Protein AF-A0A7C3JR73-F1 (afdb_monomer_lite)

Sequence (146 aa):
MRPDEAELLAALSMGSLGEALGMDGEERLERRRVWSGMLSALKTGDYRGAMEAAEALAASRDEALEFLRWAESWYRDLLVCGLRQDAEGVVNLDTLAELQQQAAEMAVEPILAAATNAFGAARKIQRNLNRRMVLEQFLFGVVRSH

Secondary structure (DSSP, 8-state):
--HHHHHHHHHHTTT-HHHHTTS-HHHHHHHHHHHHHHHHH--TT-HHHHHHHHHHHTS-HHHHHHHHHHHHHHHHHHHHHHH-SS-TT-S-GGGHHHHHHHHHHS-HHHHHHHHHHHHHHHHHHHTT--HHHHHHHHHHHHHHH-

pLDDT: mean 81.23, std 15.47, range [39.62, 98.31]

Foldseek 3Di:
DDPVVVVLLCLLCVNPPVVSVVDDPVVSVVLLVVLVVLLVPQAAPPLVSLLVVLVVQLPDLVSLLSSLVSQLLLLVQLLVLLVDVDSPPRSPPVCNVVSNVVSVVADNVLSVVLNVLSVVLSVCSVVVHRSSVSSSVSSNSSNNRD

Radius of gyration: 14.97 Å; chains: 1; bounding box: 29×42×37 Å

Structure (mmCIF, N/CA/C/O backbone):
data_AF-A0A7C3JR73-F1
#
_entry.id   AF-A0A7C3JR73-F1
#
loop_
_atom_site.group_PDB
_atom_site.id
_atom_site.type_symbol
_atom_site.label_atom_id
_atom_site.label_alt_id
_atom_site.label_comp_id
_atom_site.label_asym_id
_atom_site.label_entity_id
_atom_site.label_seq_id
_atom_site.pdbx_PDB_ins_code
_atom_site.Cartn_x
_atom_site.Cartn_y
_atom_site.Cartn_z
_atom_site.occupancy
_atom_site.B_iso_or_equiv
_atom_site.auth_seq_id
_atom_site.auth_comp_id
_atom_site.auth_asym_id
_atom_site.auth_atom_id
_atom_site.pdbx_PDB_model_num
ATOM 1 N N . MET A 1 1 ? 10.849 -24.551 12.100 1.00 49.94 1 MET A N 1
ATOM 2 C CA . MET A 1 1 ? 9.893 -23.441 11.948 1.00 49.94 1 MET A CA 1
ATOM 3 C C . MET A 1 1 ? 8.842 -23.614 13.025 1.00 49.94 1 MET A C 1
ATOM 5 O O . MET A 1 1 ? 8.288 -24.708 13.115 1.00 49.94 1 MET A O 1
ATOM 9 N N . ARG A 1 2 ? 8.675 -22.633 13.916 1.00 39.62 2 ARG A N 1
ATOM 10 C CA . ARG A 1 2 ? 7.645 -22.707 14.965 1.00 39.62 2 ARG A CA 1
ATOM 11 C C . ARG A 1 2 ? 6.261 -22.544 14.309 1.00 39.62 2 ARG A C 1
ATOM 13 O O . ARG A 1 2 ? 6.186 -21.826 13.313 1.00 39.62 2 ARG A O 1
ATOM 20 N N . PRO A 1 3 ? 5.194 -23.194 14.807 1.00 41.84 3 PRO A N 1
ATOM 21 C CA . PRO A 1 3 ? 3.850 -23.086 14.222 1.00 41.84 3 PRO A CA 1
ATOM 22 C C . PRO A 1 3 ? 3.409 -21.627 14.020 1.00 41.84 3 PRO A C 1
ATOM 24 O O . PRO A 1 3 ? 2.973 -21.262 12.931 1.00 41.84 3 PRO A O 1
ATOM 27 N N . ASP A 1 4 ? 3.690 -20.779 15.009 1.00 56.50 4 ASP A N 1
ATOM 28 C CA . ASP A 1 4 ? 3.345 -19.354 15.011 1.00 56.50 4 ASP A CA 1
ATOM 29 C C . ASP A 1 4 ? 4.069 -18.547 13.914 1.00 56.50 4 ASP A C 1
ATOM 31 O O . ASP A 1 4 ? 3.508 -17.613 13.351 1.00 56.50 4 ASP A O 1
ATOM 35 N N . GLU A 1 5 ? 5.308 -18.911 13.558 1.00 49.22 5 GLU A N 1
ATOM 36 C CA . GLU A 1 5 ? 6.067 -18.244 12.484 1.00 49.22 5 GLU A CA 1
ATOM 37 C C . GLU A 1 5 ? 5.514 -18.598 11.103 1.00 49.22 5 GLU A C 1
ATOM 39 O O . GLU A 1 5 ? 5.507 -17.765 10.201 1.00 49.22 5 GLU A O 1
ATOM 44 N N . ALA A 1 6 ? 5.047 -19.835 10.931 1.00 53.06 6 ALA A N 1
ATOM 45 C CA . ALA A 1 6 ? 4.496 -20.318 9.671 1.00 53.06 6 ALA A CA 1
ATOM 46 C C . ALA A 1 6 ? 3.141 -19.666 9.367 1.00 53.06 6 ALA A C 1
ATOM 48 O O . ALA A 1 6 ? 2.900 -19.222 8.244 1.00 53.06 6 ALA A O 1
ATOM 49 N N . GLU A 1 7 ? 2.275 -19.588 10.381 1.00 56.09 7 GLU A N 1
ATOM 50 C CA . GLU A 1 7 ? 0.980 -18.911 10.295 1.00 56.09 7 GLU A CA 1
ATOM 51 C C . GLU A 1 7 ? 1.154 -17.408 10.077 1.00 56.09 7 GLU A C 1
ATOM 53 O O . GLU A 1 7 ? 0.497 -16.839 9.203 1.00 56.09 7 GLU A O 1
ATOM 58 N N . LEU A 1 8 ? 2.108 -16.788 10.780 1.00 56.44 8 LEU A N 1
ATOM 59 C CA . LEU A 1 8 ? 2.479 -15.396 10.555 1.00 56.44 8 LEU A CA 1
ATOM 60 C C . LEU A 1 8 ? 2.959 -15.183 9.113 1.00 56.44 8 LEU A C 1
ATOM 62 O O . LEU A 1 8 ? 2.407 -14.347 8.413 1.00 56.44 8 LEU A O 1
ATOM 66 N N . LEU A 1 9 ? 3.911 -15.971 8.606 1.00 55.00 9 LEU A N 1
ATOM 67 C CA . LEU A 1 9 ? 4.402 -15.851 7.224 1.00 55.00 9 LEU A CA 1
ATOM 68 C C . LEU A 1 9 ? 3.305 -16.073 6.165 1.00 55.00 9 LEU A C 1
ATOM 70 O O . LEU A 1 9 ? 3.312 -15.416 5.118 1.00 55.00 9 LEU A O 1
ATOM 74 N N . ALA A 1 10 ? 2.346 -16.965 6.427 1.00 59.09 10 ALA A N 1
ATOM 75 C CA . ALA A 1 10 ? 1.205 -17.213 5.548 1.00 59.09 10 ALA A CA 1
ATOM 76 C C . ALA A 1 10 ? 0.219 -16.031 5.529 1.00 59.09 10 ALA A C 1
ATOM 78 O O . ALA A 1 10 ? -0.192 -15.594 4.448 1.00 59.09 10 ALA A O 1
ATOM 79 N N . ALA A 1 11 ? -0.099 -15.465 6.699 1.00 58.47 11 ALA A N 1
ATOM 80 C CA . ALA A 1 11 ? -0.903 -14.250 6.829 1.00 58.47 11 ALA A CA 1
ATOM 81 C C . ALA A 1 11 ? -0.201 -13.037 6.187 1.00 58.47 11 ALA A C 1
ATOM 83 O O . ALA A 1 11 ? -0.800 -12.328 5.377 1.00 58.47 11 ALA A O 1
ATOM 84 N N . LEU A 1 12 ? 1.107 -12.873 6.429 1.00 53.47 12 LEU A N 1
ATOM 85 C CA . LEU A 1 12 ? 1.961 -11.840 5.824 1.00 53.47 12 LEU A CA 1
ATOM 86 C C . LEU A 1 12 ? 2.052 -11.958 4.294 1.00 53.47 12 LEU A C 1
ATOM 88 O O . LEU A 1 12 ? 2.439 -11.002 3.613 1.00 53.47 12 LEU A O 1
ATOM 92 N N . SER A 1 13 ? 1.716 -13.120 3.737 1.00 54.16 13 SER A N 1
ATOM 93 C CA . SER A 1 13 ? 1.695 -13.367 2.294 1.00 54.16 13 SER A CA 1
ATOM 94 C C . SER A 1 13 ? 0.325 -13.198 1.659 1.00 54.16 13 SER A C 1
ATOM 96 O O . SER A 1 13 ? 0.200 -13.450 0.463 1.00 54.16 13 SER A O 1
ATOM 98 N N . MET A 1 14 ? -0.688 -12.756 2.417 1.00 58.19 14 MET A N 1
ATOM 99 C CA . MET A 1 14 ? -2.038 -12.487 1.904 1.00 58.19 14 MET A CA 1
ATOM 100 C C . MET A 1 14 ? -2.596 -13.658 1.066 1.00 58.19 14 MET A C 1
ATOM 102 O O . MET A 1 14 ? -3.285 -13.454 0.069 1.00 58.19 14 MET A O 1
ATOM 106 N N . GLY A 1 15 ? -2.248 -14.902 1.425 1.00 51.34 15 GLY A N 1
ATOM 107 C CA . GLY A 1 15 ? -2.646 -16.116 0.698 1.00 51.34 15 GLY A CA 1
ATOM 108 C C . GLY A 1 15 ? -1.767 -16.519 -0.499 1.00 51.34 15 GLY A C 1
ATOM 109 O O . GLY A 1 15 ? -1.989 -17.585 -1.071 1.00 51.34 15 GLY A O 1
ATOM 110 N N . SER A 1 16 ? -0.737 -15.749 -0.867 1.00 55.22 16 SER A N 1
ATOM 111 C CA . SER A 1 16 ? 0.260 -16.148 -1.873 1.00 55.22 16 SER A CA 1
ATOM 112 C C . SER A 1 16 ? 1.417 -16.914 -1.226 1.00 55.22 16 SER A C 1
ATOM 114 O O . SER A 1 16 ? 2.499 -16.383 -0.973 1.00 55.22 16 SER A O 1
ATOM 116 N N . LEU A 1 17 ? 1.191 -18.205 -0.970 1.00 45.88 17 LEU A N 1
ATOM 117 C CA . LEU A 1 17 ? 2.189 -19.142 -0.428 1.00 45.88 17 LEU A CA 1
ATOM 118 C C . LEU A 1 17 ? 3.517 -19.155 -1.220 1.00 45.88 17 LEU A C 1
ATOM 120 O O . LEU A 1 17 ? 4.562 -19.463 -0.656 1.00 45.88 17 LEU A O 1
ATOM 124 N N . GLY A 1 18 ? 3.493 -18.788 -2.508 1.00 48.66 18 GLY A N 1
ATOM 125 C CA . GLY A 1 18 ? 4.685 -18.706 -3.360 1.00 48.66 18 GLY A CA 1
ATOM 126 C C . GLY A 1 18 ? 5.628 -17.540 -3.034 1.00 48.66 18 GLY A C 1
ATOM 127 O O . GLY A 1 18 ? 6.831 -17.679 -3.223 1.00 48.66 18 GLY A O 1
ATOM 128 N N . GLU A 1 19 ? 5.120 -16.424 -2.498 1.00 52.72 19 GLU A N 1
ATOM 129 C CA . GLU A 1 19 ? 5.952 -15.280 -2.078 1.00 52.72 19 GLU A CA 1
ATOM 130 C C . GLU A 1 19 ? 6.486 -15.460 -0.643 1.00 52.72 19 GLU A C 1
ATOM 132 O O . GLU A 1 19 ? 7.535 -14.923 -0.297 1.00 52.72 19 GLU A O 1
ATOM 137 N N . ALA A 1 20 ? 5.810 -16.272 0.185 1.00 52.72 20 ALA A N 1
ATOM 138 C CA . ALA A 1 20 ? 6.227 -16.645 1.547 1.00 52.72 20 ALA A CA 1
ATOM 139 C C . ALA A 1 20 ? 7.598 -17.336 1.614 1.00 52.72 20 ALA A C 1
ATOM 141 O O . ALA A 1 20 ? 8.289 -17.230 2.619 1.00 52.72 20 ALA A O 1
ATOM 142 N N . LEU A 1 21 ? 7.977 -18.049 0.552 1.00 51.56 21 LEU A N 1
ATOM 143 C CA . LEU A 1 21 ? 9.169 -18.899 0.523 1.00 51.56 21 LEU A CA 1
ATOM 144 C C . LEU A 1 21 ? 10.407 -18.210 -0.076 1.00 51.56 21 LEU A C 1
ATOM 146 O O . LEU A 1 21 ? 11.491 -18.787 -0.030 1.00 51.56 21 LEU A O 1
ATOM 150 N N . GLY A 1 22 ? 10.254 -17.019 -0.669 1.00 56.81 22 GLY A N 1
ATOM 151 C CA . GLY A 1 22 ? 11.316 -16.343 -1.429 1.00 56.81 22 GLY A CA 1
ATOM 152 C C . GLY A 1 22 ? 12.046 -15.213 -0.697 1.00 56.81 22 GLY A C 1
ATOM 153 O O . GLY A 1 22 ? 13.125 -14.828 -1.134 1.00 56.81 22 GLY A O 1
ATOM 154 N N . MET A 1 23 ? 11.482 -14.685 0.393 1.00 61.22 23 MET A N 1
ATOM 155 C CA . MET A 1 23 ? 12.029 -13.556 1.156 1.00 61.22 23 MET A CA 1
ATOM 156 C C . MET A 1 23 ? 12.004 -13.854 2.651 1.00 61.22 23 MET A C 1
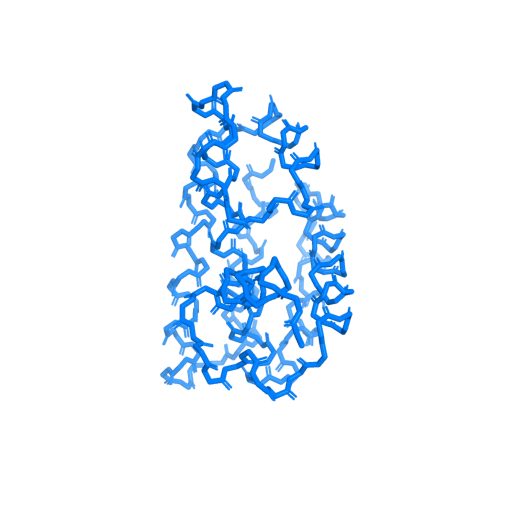ATOM 158 O O . MET A 1 23 ? 11.038 -14.439 3.146 1.00 61.22 23 MET A O 1
ATOM 162 N N . ASP A 1 24 ? 13.048 -13.420 3.357 1.00 73.38 24 ASP A N 1
ATOM 163 C CA . ASP A 1 24 ? 13.138 -13.544 4.810 1.00 73.38 24 ASP A CA 1
ATOM 164 C C . ASP A 1 24 ? 12.008 -12.748 5.490 1.00 73.38 24 ASP A C 1
ATOM 166 O O . ASP A 1 24 ? 11.606 -11.673 5.030 1.00 73.38 24 ASP A O 1
ATOM 170 N N . GLY A 1 25 ? 11.473 -13.279 6.589 1.00 72.12 25 GLY A N 1
ATOM 171 C CA . GLY A 1 25 ? 10.391 -12.647 7.342 1.00 72.12 25 GLY A CA 1
ATOM 172 C C . GLY A 1 25 ? 10.773 -11.255 7.849 1.00 72.12 25 GLY A C 1
ATOM 173 O O . GLY A 1 25 ? 9.934 -10.356 7.856 1.00 72.12 25 GLY A O 1
ATOM 174 N N . GLU A 1 26 ? 12.042 -11.046 8.202 1.00 74.94 26 GLU A N 1
ATOM 175 C CA . GLU A 1 26 ? 12.552 -9.755 8.676 1.00 74.94 26 GLU A CA 1
ATOM 176 C C . GLU A 1 26 ? 12.600 -8.698 7.559 1.00 74.94 26 GLU A C 1
ATOM 178 O O . GLU A 1 26 ? 12.124 -7.577 7.742 1.00 74.94 26 GLU A O 1
ATOM 183 N N . GLU A 1 27 ? 13.061 -9.074 6.363 1.00 78.94 27 GLU A N 1
ATOM 184 C CA . GLU A 1 27 ? 13.101 -8.190 5.188 1.00 78.94 27 GLU A CA 1
ATOM 185 C C . GLU A 1 27 ? 11.694 -7.722 4.775 1.00 78.94 27 GLU A C 1
ATOM 187 O O . GLU A 1 27 ? 11.490 -6.592 4.320 1.00 78.94 27 GLU A O 1
ATOM 192 N N . ARG A 1 28 ? 10.697 -8.591 4.957 1.00 76.31 28 ARG A N 1
ATOM 193 C CA . ARG A 1 28 ? 9.286 -8.280 4.697 1.00 76.31 28 ARG A CA 1
ATOM 194 C C . ARG A 1 28 ? 8.711 -7.301 5.704 1.00 76.31 28 ARG A C 1
ATOM 196 O O . ARG A 1 28 ? 8.006 -6.376 5.306 1.00 76.31 28 ARG A O 1
ATOM 203 N N . LEU A 1 29 ? 8.990 -7.507 6.989 1.00 79.00 29 LEU A N 1
ATOM 204 C CA . LEU A 1 29 ? 8.540 -6.605 8.049 1.00 79.00 29 LEU A CA 1
ATOM 205 C C . LEU A 1 29 ? 9.147 -5.212 7.874 1.00 79.00 29 LEU A C 1
ATOM 207 O O . LEU A 1 29 ? 8.429 -4.218 7.951 1.00 79.00 29 LEU A O 1
ATOM 211 N N . GLU A 1 30 ? 10.440 -5.132 7.563 1.00 84.00 30 GLU A N 1
ATOM 212 C CA . GLU A 1 30 ? 11.107 -3.845 7.366 1.00 84.00 30 GLU A CA 1
ATOM 213 C C . GLU A 1 30 ? 10.536 -3.082 6.166 1.00 84.00 30 GLU A C 1
ATOM 215 O O . GLU A 1 30 ? 10.229 -1.895 6.254 1.00 84.00 30 GLU A O 1
ATOM 220 N N . ARG A 1 31 ? 10.272 -3.776 5.060 1.00 86.19 31 ARG A N 1
ATOM 221 C CA . ARG A 1 31 ? 9.649 -3.176 3.874 1.00 86.19 31 ARG A CA 1
ATOM 222 C C . ARG A 1 31 ? 8.256 -2.619 4.155 1.00 86.19 31 ARG A C 1
ATOM 224 O O . ARG A 1 31 ? 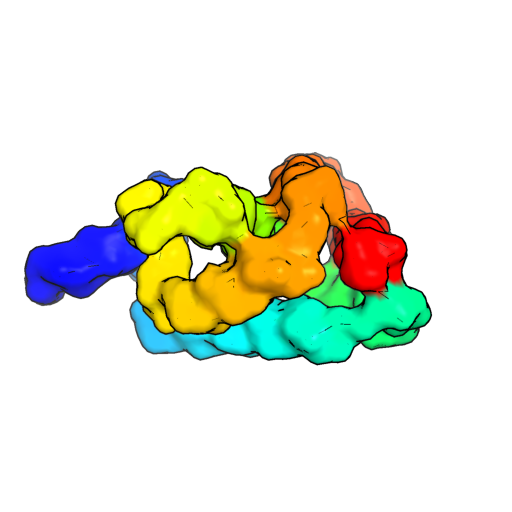7.933 -1.519 3.713 1.00 86.19 31 ARG A O 1
ATOM 231 N N . ARG A 1 32 ? 7.451 -3.337 4.942 1.00 85.06 32 ARG A N 1
ATOM 232 C CA . ARG A 1 32 ? 6.136 -2.858 5.391 1.00 85.06 32 ARG A CA 1
ATOM 233 C C . ARG A 1 32 ? 6.252 -1.603 6.250 1.00 85.06 32 ARG A C 1
ATOM 235 O O . ARG A 1 32 ? 5.474 -0.681 6.036 1.00 85.06 32 ARG A O 1
ATOM 242 N N . ARG A 1 33 ? 7.234 -1.530 7.157 1.00 84.44 33 ARG A N 1
ATOM 243 C CA . ARG A 1 33 ? 7.507 -0.317 7.952 1.00 84.44 33 ARG A CA 1
ATOM 244 C C . ARG A 1 33 ? 7.909 0.866 7.081 1.00 84.44 33 ARG A C 1
ATOM 246 O O . ARG A 1 33 ? 7.435 1.978 7.297 1.00 84.44 33 ARG A O 1
ATOM 253 N N . VAL A 1 34 ? 8.751 0.638 6.073 1.00 90.56 34 VAL A N 1
ATOM 254 C CA . VAL A 1 34 ? 9.119 1.679 5.103 1.00 90.56 34 VAL A CA 1
ATOM 255 C C . VAL A 1 34 ? 7.871 2.197 4.388 1.00 90.56 34 VAL A C 1
ATOM 257 O O . VAL A 1 34 ? 7.686 3.408 4.262 1.00 90.56 34 VAL A O 1
ATOM 260 N N . TRP A 1 35 ? 6.983 1.302 3.956 1.00 92.75 35 TRP A N 1
ATOM 261 C CA . TRP A 1 35 ? 5.762 1.696 3.265 1.00 92.75 35 TRP A CA 1
ATOM 262 C C . TRP A 1 35 ? 4.725 2.369 4.173 1.00 92.75 35 TRP A C 1
ATOM 264 O O . TRP A 1 35 ? 4.133 3.367 3.759 1.00 92.75 35 TRP A O 1
ATOM 274 N N . SER A 1 36 ? 4.527 1.892 5.407 1.00 87.38 36 SER A N 1
ATOM 275 C CA . SER A 1 36 ? 3.626 2.536 6.375 1.00 87.38 36 SER A CA 1
ATOM 276 C C . SER A 1 36 ? 4.134 3.923 6.757 1.00 87.38 36 SER A C 1
ATOM 278 O O . SER A 1 36 ? 3.360 4.884 6.749 1.00 87.38 36 SER A O 1
ATOM 280 N N . GLY A 1 37 ? 5.442 4.064 6.987 1.00 88.94 37 GLY A N 1
ATOM 281 C CA . GLY A 1 37 ? 6.093 5.345 7.243 1.00 88.94 37 GLY A CA 1
ATOM 282 C C . GLY A 1 37 ? 5.940 6.319 6.075 1.00 88.94 37 GLY A C 1
ATOM 283 O O . GLY A 1 37 ? 5.569 7.473 6.286 1.00 88.94 37 GLY A O 1
ATOM 284 N N . MET A 1 38 ? 6.144 5.847 4.841 1.00 93.56 38 MET A N 1
ATOM 285 C CA . MET A 1 38 ? 5.941 6.639 3.624 1.00 93.56 38 MET A CA 1
ATOM 286 C C . MET A 1 38 ? 4.502 7.160 3.517 1.00 93.56 38 MET A C 1
ATOM 288 O O . MET A 1 38 ? 4.308 8.362 3.349 1.00 93.56 38 MET A O 1
ATOM 292 N N . LEU A 1 39 ? 3.494 6.287 3.647 1.00 90.06 39 LEU A N 1
ATOM 293 C CA . LEU A 1 39 ? 2.085 6.693 3.568 1.00 90.06 39 LEU A CA 1
ATOM 294 C C . LEU A 1 39 ? 1.703 7.659 4.696 1.00 90.06 39 LEU A C 1
ATOM 296 O O . LEU A 1 39 ? 1.003 8.634 4.449 1.00 90.06 39 LEU A O 1
ATOM 300 N N . SER A 1 40 ? 2.206 7.438 5.911 1.00 85.56 40 SER A N 1
ATOM 301 C CA . SER A 1 40 ? 1.913 8.285 7.079 1.00 85.56 40 SER A CA 1
ATOM 302 C C . SER A 1 40 ? 2.574 9.671 7.003 1.00 85.56 40 SER A C 1
ATOM 304 O O . SER A 1 40 ? 2.095 10.648 7.598 1.00 85.56 40 SER A O 1
ATOM 306 N N . ALA A 1 41 ? 3.696 9.771 6.285 1.00 89.69 41 ALA A N 1
ATOM 307 C CA . ALA A 1 41 ? 4.396 11.028 6.048 1.00 89.69 41 ALA A CA 1
ATOM 308 C C . ALA A 1 41 ? 3.662 11.923 5.039 1.00 89.69 41 ALA A C 1
ATOM 310 O O . ALA A 1 41 ? 3.713 13.146 5.184 1.00 89.69 41 ALA A O 1
ATOM 311 N N . LEU A 1 42 ? 2.948 11.333 4.073 1.00 91.38 42 LEU A N 1
ATOM 312 C CA . LEU A 1 42 ? 2.166 12.072 3.086 1.00 91.38 42 LEU A CA 1
ATOM 313 C C . LEU A 1 42 ? 1.034 12.851 3.766 1.00 91.38 42 LEU A C 1
ATOM 315 O O . LEU A 1 42 ? 0.216 12.297 4.499 1.00 91.38 42 LEU A O 1
ATOM 319 N N . LYS A 1 43 ? 0.992 14.163 3.526 1.00 89.25 43 LYS A N 1
ATOM 320 C CA . LYS A 1 43 ? -0.037 15.063 4.066 1.00 89.25 43 LYS A CA 1
ATOM 321 C C . LYS A 1 43 ? -1.020 15.485 2.986 1.00 89.25 43 LYS A C 1
ATOM 323 O O . LYS A 1 43 ? -0.731 15.402 1.792 1.00 89.25 43 LYS A O 1
ATOM 328 N N . THR A 1 44 ? -2.176 15.984 3.411 1.00 90.31 44 THR A N 1
ATOM 329 C CA . THR A 1 44 ? -3.171 16.560 2.508 1.00 90.31 44 THR A CA 1
ATOM 330 C C . THR A 1 44 ? -2.532 17.626 1.617 1.00 90.31 44 THR A C 1
ATOM 332 O O . THR A 1 44 ? -1.923 18.579 2.101 1.00 90.31 44 THR A O 1
ATOM 335 N N . GLY A 1 45 ? -2.660 17.462 0.302 1.00 93.31 45 GLY A N 1
ATOM 336 C CA . GLY A 1 45 ? -2.089 18.363 -0.699 1.00 93.31 45 GLY A CA 1
ATOM 337 C C . GLY A 1 45 ? -0.609 18.141 -1.035 1.00 93.31 45 GLY A C 1
ATOM 338 O O . GLY A 1 45 ? -0.092 18.862 -1.890 1.00 93.31 45 GLY A O 1
ATOM 339 N N . ASP A 1 46 ? 0.070 17.150 -0.446 1.00 95.06 46 ASP A N 1
ATOM 340 C CA . ASP A 1 46 ? 1.472 16.833 -0.753 1.00 95.06 46 ASP A CA 1
ATOM 341 C C . ASP A 1 46 ? 1.632 16.048 -2.071 1.00 95.06 46 ASP A C 1
ATOM 343 O O . ASP A 1 46 ? 2.073 14.899 -2.128 1.00 95.06 46 ASP A O 1
ATOM 347 N N . TYR A 1 47 ? 1.252 16.682 -3.181 1.00 96.25 47 TYR A N 1
ATOM 348 C CA . TYR A 1 47 ? 1.376 16.090 -4.515 1.00 96.25 47 TYR A CA 1
ATOM 349 C C . TYR A 1 47 ? 2.833 15.849 -4.918 1.00 96.25 47 TYR A C 1
ATOM 351 O O . TYR A 1 47 ? 3.110 14.935 -5.691 1.00 96.25 47 TYR A O 1
ATOM 359 N N . ARG A 1 48 ? 3.769 16.651 -4.398 1.00 96.94 48 ARG A N 1
ATOM 360 C CA . ARG A 1 48 ? 5.193 16.483 -4.685 1.00 96.94 48 ARG A CA 1
ATOM 361 C C . ARG A 1 48 ? 5.738 15.226 -4.012 1.00 96.94 48 ARG A C 1
ATOM 363 O O . ARG A 1 48 ? 6.323 14.403 -4.712 1.00 96.94 48 ARG A O 1
ATOM 370 N N . GLY A 1 49 ? 5.493 15.047 -2.713 1.00 96.88 49 GLY A N 1
ATOM 371 C CA . GLY A 1 49 ? 5.858 13.824 -2.001 1.00 96.88 49 GLY A CA 1
ATOM 372 C C . GLY A 1 49 ? 5.207 12.591 -2.627 1.00 96.88 49 GLY A C 1
ATOM 373 O O . GLY A 1 49 ? 5.871 11.578 -2.833 1.00 96.88 49 GLY A O 1
ATOM 374 N N . ALA A 1 50 ? 3.944 12.701 -3.055 1.00 97.12 50 ALA A N 1
ATOM 375 C CA . ALA A 1 50 ? 3.258 11.630 -3.777 1.00 97.12 50 ALA A CA 1
ATOM 376 C C . ALA A 1 50 ? 3.943 11.258 -5.110 1.00 97.12 50 ALA A C 1
ATOM 378 O O . ALA A 1 50 ? 4.036 10.076 -5.439 1.00 97.12 50 ALA A O 1
ATOM 379 N N . MET A 1 51 ? 4.443 12.235 -5.877 1.00 97.81 51 MET A N 1
ATOM 380 C CA . MET A 1 51 ? 5.193 11.965 -7.113 1.00 97.81 51 MET A CA 1
ATOM 381 C C . MET A 1 51 ? 6.551 11.309 -6.839 1.00 97.81 51 MET A C 1
ATOM 383 O O . MET A 1 51 ? 6.919 10.370 -7.541 1.00 97.81 51 MET A O 1
ATOM 387 N N . GLU A 1 52 ? 7.281 11.780 -5.826 1.00 97.38 52 GLU A N 1
ATOM 388 C CA . GLU A 1 52 ? 8.584 11.221 -5.434 1.00 97.38 52 GLU A CA 1
ATOM 389 C C . GLU A 1 52 ? 8.433 9.763 -4.951 1.00 97.38 52 GLU A C 1
ATOM 391 O O . GLU A 1 52 ? 9.166 8.875 -5.390 1.00 97.38 52 GLU A O 1
ATOM 396 N N . ALA A 1 53 ? 7.407 9.485 -4.143 1.00 96.94 53 ALA A N 1
ATOM 397 C CA . ALA A 1 53 ? 7.049 8.135 -3.713 1.00 96.94 53 ALA A CA 1
ATOM 398 C C . ALA A 1 53 ? 6.640 7.227 -4.887 1.00 96.94 53 ALA A C 1
ATOM 400 O O . ALA A 1 53 ? 7.089 6.082 -4.975 1.00 96.94 53 ALA A O 1
ATOM 401 N N . ALA A 1 54 ? 5.823 7.731 -5.821 1.00 97.88 54 ALA A N 1
ATOM 402 C CA . ALA A 1 54 ? 5.430 6.977 -7.010 1.00 97.88 54 ALA A CA 1
ATOM 403 C C . ALA A 1 54 ? 6.634 6.601 -7.882 1.00 97.88 54 ALA A C 1
ATOM 405 O O . ALA A 1 54 ? 6.671 5.508 -8.444 1.00 97.88 54 ALA A O 1
ATOM 406 N N . GLU A 1 55 ? 7.609 7.501 -8.009 1.00 97.38 55 GLU A N 1
ATOM 407 C CA . GLU A 1 55 ? 8.838 7.259 -8.759 1.00 97.38 55 GLU A CA 1
ATOM 408 C C . GLU A 1 55 ? 9.698 6.170 -8.112 1.00 97.38 55 GLU A C 1
ATOM 410 O O . GLU A 1 55 ? 10.121 5.251 -8.815 1.00 97.38 55 GLU A O 1
ATOM 415 N N . ALA A 1 56 ? 9.875 6.217 -6.787 1.00 96.00 56 ALA A N 1
ATOM 416 C CA . ALA A 1 56 ? 10.594 5.184 -6.044 1.00 96.00 56 ALA A CA 1
ATOM 417 C C . ALA A 1 56 ? 9.935 3.802 -6.210 1.00 96.00 56 ALA A C 1
ATOM 419 O O . ALA A 1 56 ? 10.581 2.848 -6.640 1.00 96.00 56 ALA A O 1
ATOM 420 N N . LEU A 1 57 ? 8.622 3.714 -5.979 1.00 96.56 57 LEU A N 1
ATOM 421 C CA . LEU A 1 57 ? 7.852 2.470 -6.087 1.00 96.56 57 LEU A CA 1
ATOM 422 C C . LEU A 1 57 ? 7.771 1.922 -7.520 1.00 96.56 57 LEU A C 1
ATOM 424 O O . LEU A 1 57 ? 7.580 0.725 -7.727 1.00 96.56 57 LEU A O 1
ATOM 428 N N . ALA A 1 58 ? 7.894 2.779 -8.536 1.00 96.44 58 ALA A N 1
ATOM 429 C CA . ALA A 1 58 ? 7.828 2.363 -9.934 1.00 96.44 58 ALA A CA 1
ATOM 430 C C . ALA A 1 58 ? 9.103 1.660 -10.428 1.00 96.44 58 ALA A C 1
ATOM 432 O O . ALA A 1 58 ? 9.080 1.119 -11.543 1.00 96.44 58 ALA A O 1
ATOM 433 N N . ALA A 1 59 ? 10.188 1.654 -9.642 1.00 94.00 59 ALA A N 1
ATOM 434 C CA . ALA A 1 59 ? 11.473 1.071 -10.020 1.00 94.00 59 ALA A CA 1
ATOM 435 C C . ALA A 1 59 ? 11.326 -0.406 -10.427 1.00 94.00 59 ALA A C 1
ATOM 437 O O . ALA A 1 59 ? 11.662 -0.789 -11.555 1.00 94.00 59 ALA A O 1
ATOM 438 N N . SER A 1 60 ? 10.701 -1.220 -9.574 1.00 94.50 60 SER A N 1
ATOM 439 C CA . SER A 1 60 ? 10.430 -2.635 -9.834 1.00 94.50 60 SER A CA 1
ATOM 440 C C . SER A 1 60 ? 8.940 -2.900 -10.051 1.00 94.50 60 SER A C 1
ATOM 442 O O . SER A 1 60 ? 8.068 -2.317 -9.415 1.00 94.50 60 SER A O 1
ATOM 444 N N . ARG A 1 61 ? 8.615 -3.770 -11.016 1.00 93.75 61 ARG A N 1
ATOM 445 C CA . ARG A 1 61 ? 7.224 -4.189 -11.243 1.00 93.75 61 ARG A CA 1
ATOM 446 C C . ARG A 1 61 ? 6.727 -5.019 -10.066 1.00 93.75 61 ARG A C 1
ATOM 448 O O . ARG A 1 61 ? 5.573 -4.867 -9.678 1.00 93.75 61 ARG A O 1
ATOM 455 N N . ASP A 1 62 ? 7.585 -5.879 -9.538 1.00 90.50 62 ASP A N 1
ATOM 456 C CA . ASP A 1 62 ? 7.219 -6.787 -8.462 1.00 90.50 62 ASP A CA 1
ATOM 457 C C . ASP A 1 62 ? 7.053 -6.010 -7.158 1.00 90.50 62 ASP A C 1
ATOM 459 O O . ASP A 1 62 ? 6.032 -6.175 -6.503 1.00 90.50 62 ASP A O 1
ATOM 463 N N . GLU A 1 63 ? 7.940 -5.051 -6.879 1.00 90.75 63 GLU A N 1
ATOM 464 C CA . GLU A 1 63 ? 7.810 -4.142 -5.733 1.00 90.75 63 GLU A CA 1
ATOM 465 C C . GLU A 1 63 ? 6.535 -3.296 -5.813 1.00 90.75 63 GLU A C 1
ATOM 467 O O . GLU A 1 63 ? 5.779 -3.236 -4.849 1.00 90.75 63 GLU A O 1
ATOM 472 N N . ALA A 1 64 ? 6.228 -2.705 -6.975 1.00 95.12 64 ALA A N 1
ATOM 473 C CA . ALA A 1 64 ? 4.994 -1.939 -7.152 1.00 95.12 64 ALA A CA 1
ATOM 474 C C . ALA A 1 64 ? 3.742 -2.792 -6.888 1.00 95.12 64 ALA A C 1
ATOM 476 O O . ALA A 1 64 ? 2.770 -2.325 -6.295 1.00 95.12 64 ALA A O 1
ATOM 477 N N . LEU A 1 65 ? 3.743 -4.045 -7.351 1.00 93.62 65 LEU A N 1
ATOM 478 C CA . LEU A 1 65 ? 2.627 -4.963 -7.141 1.00 93.62 65 LEU A CA 1
ATOM 479 C C . LEU A 1 65 ? 2.544 -5.453 -5.693 1.00 93.62 65 LEU A C 1
ATOM 481 O O . LEU A 1 65 ? 1.434 -5.618 -5.190 1.00 93.62 65 LEU A O 1
ATOM 485 N N . GLU A 1 66 ? 3.679 -5.693 -5.043 1.00 91.12 66 GLU A N 1
ATOM 486 C CA . GLU A 1 66 ? 3.757 -6.080 -3.635 1.00 91.12 66 GLU A CA 1
ATOM 487 C C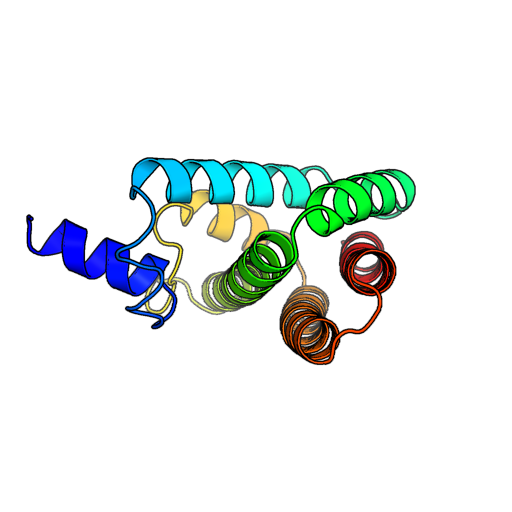 . GLU A 1 66 ? 3.249 -4.945 -2.739 1.00 91.12 66 GLU A C 1
ATOM 489 O O . GLU A 1 66 ? 2.352 -5.163 -1.924 1.00 91.12 66 GLU A O 1
ATOM 494 N N . PHE A 1 67 ? 3.719 -3.718 -2.980 1.00 94.56 67 PHE A N 1
ATOM 495 C CA . PHE A 1 67 ? 3.257 -2.512 -2.301 1.00 94.56 67 PHE A CA 1
ATOM 496 C C . PHE A 1 67 ? 1.746 -2.326 -2.442 1.00 94.56 67 PHE A C 1
ATOM 498 O O . PHE A 1 67 ? 1.066 -2.113 -1.447 1.00 94.56 67 PHE A O 1
ATOM 505 N N . LEU A 1 68 ? 1.191 -2.435 -3.655 1.00 95.12 68 LEU A N 1
ATOM 506 C CA . LEU A 1 68 ? -0.247 -2.228 -3.868 1.00 95.12 68 LEU A CA 1
ATOM 507 C C . LEU A 1 68 ? -1.108 -3.302 -3.189 1.00 95.12 68 LEU A C 1
ATOM 509 O O . LEU A 1 68 ? -2.176 -2.974 -2.676 1.00 95.12 68 LEU A O 1
ATOM 513 N N . ARG A 1 69 ? -0.646 -4.561 -3.141 1.00 90.88 69 ARG A N 1
ATOM 514 C CA . ARG A 1 69 ? -1.319 -5.627 -2.375 1.00 90.88 69 ARG A CA 1
ATOM 515 C C . ARG A 1 69 ? -1.263 -5.364 -0.875 1.00 90.88 69 ARG A C 1
ATOM 517 O O . ARG A 1 69 ? -2.261 -5.539 -0.180 1.00 90.88 69 ARG A O 1
ATOM 524 N N . TRP A 1 70 ? -0.105 -4.940 -0.376 1.00 91.19 70 TRP A N 1
ATOM 525 C CA . TRP A 1 70 ? 0.040 -4.560 1.023 1.00 91.19 70 TRP A CA 1
ATOM 526 C C . TRP A 1 70 ? -0.850 -3.356 1.361 1.00 91.19 70 TRP A C 1
ATOM 528 O O . TRP A 1 70 ? -1.615 -3.435 2.317 1.00 91.19 70 TRP A O 1
ATOM 538 N N . ALA A 1 71 ? -0.846 -2.301 0.543 1.00 92.94 71 ALA A N 1
ATOM 539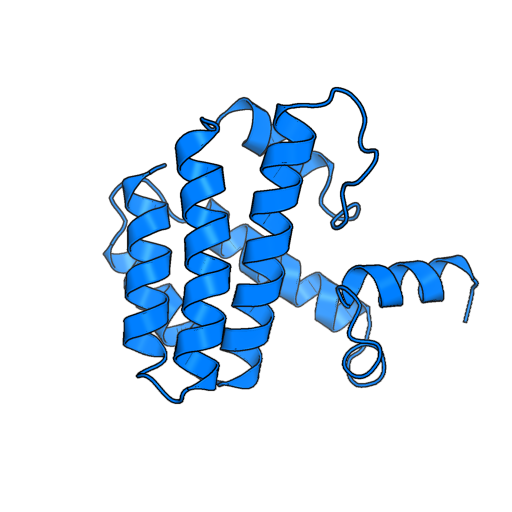 C CA . ALA A 1 71 ? -1.654 -1.100 0.744 1.00 92.94 71 ALA A CA 1
ATOM 540 C C . ALA A 1 71 ? -3.159 -1.412 0.738 1.00 92.94 71 ALA A C 1
ATOM 542 O O . ALA A 1 71 ? -3.896 -0.905 1.579 1.00 92.94 71 ALA A O 1
ATOM 543 N N . GLU A 1 72 ? -3.627 -2.289 -0.157 1.00 89.62 72 GLU A N 1
ATOM 544 C CA . GLU A 1 72 ? -5.007 -2.792 -0.131 1.00 89.62 72 GLU A CA 1
ATOM 545 C C . GLU A 1 72 ? -5.343 -3.442 1.222 1.00 89.62 72 GLU A C 1
ATOM 547 O O . GLU A 1 72 ? -6.360 -3.104 1.833 1.00 89.62 72 GLU A O 1
ATOM 552 N N . SER A 1 73 ? -4.474 -4.332 1.717 1.00 86.69 73 SER A N 1
ATOM 553 C CA . SER A 1 73 ? -4.661 -4.986 3.020 1.00 86.69 73 SER A CA 1
ATOM 554 C C . SER A 1 73 ? -4.617 -3.998 4.188 1.00 86.69 73 SER A C 1
ATOM 556 O O . SER A 1 73 ? -5.401 -4.119 5.124 1.00 86.69 73 SER A O 1
ATOM 558 N N . TRP A 1 74 ? -3.753 -2.988 4.100 1.00 88.25 74 TRP A N 1
ATOM 559 C CA . TRP A 1 74 ? -3.595 -1.944 5.102 1.00 88.25 74 TRP A CA 1
ATOM 560 C C . TRP A 1 74 ? -4.874 -1.118 5.243 1.00 88.25 74 TRP A C 1
ATOM 562 O O . TRP A 1 74 ? -5.431 -1.010 6.332 1.00 88.25 74 TRP A O 1
ATOM 572 N N . TYR A 1 75 ? -5.407 -0.597 4.132 1.00 87.19 75 TYR A N 1
ATOM 573 C CA . TYR A 1 75 ? -6.655 0.169 4.162 1.00 87.19 75 TYR A CA 1
ATOM 574 C C . TYR A 1 75 ? -7.860 -0.695 4.549 1.00 87.19 75 TYR A C 1
ATOM 576 O O . TYR A 1 75 ? -8.760 -0.212 5.234 1.00 87.19 75 TYR A O 1
ATOM 584 N N . ARG A 1 76 ? -7.881 -1.983 4.179 1.00 85.00 76 ARG A N 1
ATOM 585 C CA . ARG A 1 76 ? -8.889 -2.925 4.687 1.00 85.00 76 ARG A CA 1
ATOM 586 C C . ARG A 1 76 ? -8.824 -3.031 6.210 1.00 85.00 76 ARG A C 1
ATOM 588 O O . ARG A 1 76 ? -9.865 -2.964 6.856 1.00 85.00 76 ARG A O 1
ATOM 595 N N . ASP A 1 77 ? -7.637 -3.200 6.776 1.00 85.25 77 ASP A N 1
ATOM 596 C CA . ASP A 1 77 ? -7.474 -3.346 8.221 1.00 85.25 77 ASP A CA 1
ATOM 597 C C . ASP A 1 77 ? -7.800 -2.047 8.970 1.00 85.25 77 ASP A C 1
ATOM 599 O O . ASP A 1 77 ? -8.406 -2.112 10.036 1.00 85.25 77 ASP A O 1
ATOM 603 N N . LEU A 1 78 ? -7.533 -0.874 8.381 1.00 83.69 78 LEU A N 1
ATOM 604 C CA . LEU A 1 78 ? -8.026 0.407 8.903 1.00 83.69 78 LEU A CA 1
ATOM 605 C C . LEU A 1 78 ? -9.563 0.448 8.978 1.00 83.69 78 LEU A C 1
ATOM 607 O O . LEU A 1 78 ? -10.109 0.901 9.983 1.00 83.69 78 LEU A O 1
ATOM 611 N N . LEU A 1 79 ? -10.276 -0.068 7.965 1.00 81.06 79 LEU A N 1
ATOM 612 C CA . LEU A 1 79 ? -11.742 -0.194 8.019 1.00 81.06 79 LEU A CA 1
ATOM 613 C C . LEU A 1 79 ? -12.190 -1.165 9.115 1.00 81.06 79 LEU A C 1
ATOM 615 O O . LEU A 1 79 ? -13.157 -0.881 9.820 1.00 81.06 79 LEU A O 1
ATOM 619 N N . VAL A 1 80 ? -11.506 -2.304 9.264 1.00 82.12 80 VAL A N 1
ATOM 620 C CA . VAL A 1 80 ? -11.821 -3.294 10.307 1.00 82.12 80 VAL A CA 1
ATOM 621 C C . VAL A 1 80 ? -11.645 -2.675 11.695 1.00 82.12 80 VAL A C 1
ATOM 623 O O . VAL A 1 80 ? -12.574 -2.743 12.497 1.00 82.12 80 VAL A O 1
ATOM 626 N N . CYS A 1 81 ? -10.517 -2.006 11.948 1.00 82.00 81 CYS A N 1
ATOM 627 C CA . CYS A 1 81 ? -10.233 -1.319 13.210 1.00 82.00 81 CYS A CA 1
ATOM 628 C C . CYS A 1 81 ? -11.185 -0.144 13.483 1.00 82.00 81 CYS A C 1
ATOM 630 O O . CYS A 1 81 ? -11.532 0.103 14.632 1.00 82.00 81 CYS A O 1
ATOM 632 N N . GLY A 1 82 ? -11.621 0.585 12.451 1.00 74.94 82 GLY A N 1
ATOM 633 C CA . GLY A 1 82 ? -12.565 1.696 12.610 1.00 74.94 82 GLY A CA 1
ATOM 634 C C . GLY A 1 82 ? -14.001 1.247 12.909 1.00 74.94 82 GLY A C 1
ATOM 635 O O . GLY A 1 82 ? -14.756 1.975 13.550 1.00 74.94 82 GLY A O 1
ATOM 636 N N . LEU A 1 83 ? -14.393 0.049 12.457 1.00 72.56 83 LEU A N 1
ATOM 637 C CA . LEU A 1 83 ? -15.750 -0.490 12.618 1.00 72.56 83 LEU A CA 1
ATOM 638 C C . LEU A 1 83 ? -15.905 -1.426 13.826 1.00 72.56 83 LEU A C 1
ATOM 640 O O . LEU A 1 83 ? -17.029 -1.644 14.285 1.00 72.56 83 LEU A O 1
ATOM 644 N N . ARG A 1 84 ? -14.808 -2.005 14.324 1.00 66.56 84 ARG A N 1
ATOM 645 C CA . ARG A 1 84 ? -14.804 -3.008 15.395 1.00 66.56 84 ARG A CA 1
ATOM 646 C C . ARG A 1 84 ? -13.930 -2.570 16.569 1.00 66.56 84 ARG A C 1
ATOM 648 O O . ARG A 1 84 ? -12.872 -1.989 16.383 1.00 66.56 84 ARG A O 1
ATOM 655 N N . GLN A 1 85 ? -14.356 -2.891 17.792 1.00 59.53 85 GLN A N 1
ATOM 656 C CA . GLN A 1 85 ? -13.544 -2.661 18.999 1.00 59.53 85 GLN A CA 1
ATOM 657 C C . GLN A 1 85 ? -12.485 -3.755 19.227 1.00 59.53 85 GLN A C 1
ATOM 659 O O . GLN A 1 85 ? -11.570 -3.565 20.025 1.00 59.53 85 GLN A O 1
ATOM 664 N N . ASP A 1 86 ? -12.601 -4.894 18.544 1.00 66.31 86 ASP A N 1
ATOM 665 C CA . ASP A 1 86 ? -11.684 -6.027 18.617 1.00 66.31 86 ASP A CA 1
ATOM 666 C C . ASP A 1 86 ? -10.832 -6.166 17.343 1.00 66.31 86 ASP A C 1
ATOM 668 O O . ASP A 1 86 ? -11.253 -5.821 16.242 1.00 66.31 86 ASP A O 1
ATOM 672 N N . ALA A 1 87 ? -9.615 -6.703 17.483 1.00 64.12 87 ALA A N 1
ATOM 673 C CA . ALA A 1 87 ? -8.668 -6.907 16.376 1.00 64.12 87 ALA A CA 1
ATOM 674 C C . ALA A 1 87 ? -9.003 -8.129 15.494 1.00 64.12 87 ALA A C 1
ATOM 676 O O . ALA A 1 87 ? -8.180 -8.594 14.704 1.00 64.12 87 ALA A O 1
ATOM 677 N N . GLU A 1 88 ? -10.197 -8.701 15.645 1.00 70.00 88 GLU A N 1
ATOM 678 C CA . GLU A 1 88 ? -10.577 -9.921 14.948 1.00 70.00 88 GLU A CA 1
ATOM 679 C C . GLU A 1 88 ? -10.795 -9.632 13.451 1.00 70.00 88 GLU A C 1
ATOM 681 O O . GLU A 1 88 ? -11.650 -8.837 13.051 1.00 70.00 88 GLU A O 1
ATOM 686 N N . GLY A 1 89 ? -10.004 -10.296 12.603 1.00 64.94 89 GLY A N 1
ATOM 687 C CA . GLY A 1 89 ? -10.019 -10.109 11.149 1.00 64.94 89 GLY A CA 1
ATOM 688 C C . GLY A 1 89 ? -9.020 -9.078 10.610 1.00 64.94 89 GLY A C 1
ATOM 689 O O . GLY A 1 89 ? -9.001 -8.886 9.389 1.00 64.94 89 GLY A O 1
ATOM 690 N N . VAL A 1 90 ? -8.204 -8.462 11.479 1.00 76.19 90 V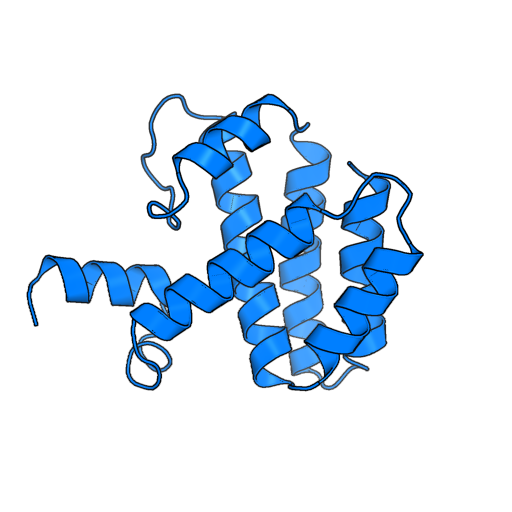AL A N 1
ATOM 691 C CA . VAL A 1 90 ? -7.015 -7.677 11.100 1.00 76.19 90 VAL A CA 1
ATOM 692 C C . VAL A 1 90 ? -5.909 -8.631 10.658 1.00 76.19 90 VAL A C 1
ATOM 694 O O . VAL A 1 90 ? -5.617 -9.608 11.347 1.00 76.19 90 VAL A O 1
ATOM 697 N N . VAL A 1 91 ? -5.294 -8.359 9.508 1.00 74.19 91 VAL A N 1
ATOM 698 C CA . VAL A 1 91 ? -4.212 -9.188 8.957 1.00 74.19 91 VAL A CA 1
ATOM 699 C C . VAL A 1 91 ? -2.837 -8.667 9.380 1.00 74.19 91 VAL A C 1
ATOM 701 O O . VAL A 1 91 ? -1.945 -9.453 9.691 1.00 74.19 91 VAL A O 1
ATOM 704 N N . ASN A 1 92 ? -2.666 -7.349 9.445 1.00 73.94 92 ASN A N 1
ATOM 705 C CA . ASN A 1 92 ? -1.411 -6.676 9.783 1.00 73.94 92 ASN A CA 1
ATOM 706 C C . ASN A 1 92 ? -1.278 -6.459 11.303 1.00 73.94 92 ASN A C 1
ATOM 708 O O . ASN A 1 92 ? -1.109 -5.336 11.790 1.00 73.94 92 ASN A O 1
ATOM 712 N N . LEU A 1 93 ? -1.391 -7.555 12.065 1.00 71.44 93 LEU A N 1
ATOM 713 C CA . LEU A 1 93 ? -1.343 -7.552 13.536 1.00 71.44 93 LEU A CA 1
ATOM 714 C C . LEU A 1 93 ? -0.027 -6.984 14.093 1.00 71.44 93 LEU A C 1
ATOM 716 O O . LEU A 1 93 ? -0.015 -6.433 15.191 1.00 71.44 93 LEU A O 1
ATOM 720 N N . ASP A 1 94 ? 1.059 -7.066 13.324 1.00 70.88 94 ASP A N 1
ATOM 721 C CA . ASP A 1 94 ? 2.363 -6.469 13.628 1.00 70.88 94 ASP A CA 1
ATOM 722 C C . ASP A 1 94 ? 2.316 -4.935 13.742 1.00 70.88 94 ASP A C 1
ATOM 724 O O . ASP A 1 94 ? 3.130 -4.341 14.446 1.00 70.88 94 ASP A O 1
ATOM 728 N N . THR A 1 95 ? 1.325 -4.307 13.108 1.00 69.31 95 THR A N 1
ATOM 729 C CA . THR A 1 95 ? 1.115 -2.849 13.073 1.00 69.31 95 THR A CA 1
ATOM 730 C C . THR A 1 95 ? -0.190 -2.413 13.744 1.00 69.31 95 THR A C 1
ATOM 732 O O . THR A 1 95 ? -0.653 -1.291 13.551 1.00 69.31 95 THR A O 1
ATOM 735 N N . LEU A 1 96 ? -0.802 -3.283 14.559 1.00 75.31 96 LEU A N 1
ATOM 736 C CA . LEU A 1 96 ? -2.142 -3.066 15.115 1.00 75.31 96 LEU A CA 1
ATOM 737 C C . LEU A 1 96 ? -2.289 -1.735 15.875 1.00 75.31 96 LEU A C 1
ATOM 739 O O . LEU A 1 96 ? -3.306 -1.064 15.727 1.00 75.31 96 LEU A O 1
ATOM 743 N N . ALA A 1 97 ? -1.285 -1.336 16.659 1.00 73.88 97 ALA A N 1
ATOM 744 C CA . ALA A 1 97 ? -1.327 -0.078 17.407 1.00 73.88 97 ALA A CA 1
ATOM 745 C C . ALA A 1 97 ? -1.347 1.154 16.480 1.00 73.88 97 ALA A C 1
ATOM 747 O O . ALA A 1 97 ? -2.113 2.088 16.716 1.00 73.88 97 ALA A O 1
ATOM 748 N N . GLU A 1 98 ? -0.553 1.135 15.403 1.00 73.12 98 GLU A N 1
ATOM 749 C CA . GLU A 1 98 ? -0.539 2.194 14.383 1.00 73.12 98 GLU A CA 1
ATOM 750 C C . GLU A 1 98 ? -1.876 2.243 13.633 1.00 73.12 98 GLU A C 1
ATOM 752 O O . GLU A 1 98 ? -2.447 3.318 13.445 1.00 73.12 98 GLU A O 1
ATOM 757 N N . LEU A 1 99 ? -2.420 1.074 13.276 1.00 76.62 99 LEU A N 1
ATOM 758 C CA . LEU A 1 99 ? -3.723 0.949 12.622 1.00 76.62 99 LEU A CA 1
ATOM 759 C C . LEU A 1 99 ? -4.858 1.504 13.487 1.00 76.62 99 LEU A C 1
ATOM 761 O O . LEU A 1 99 ? -5.712 2.226 12.982 1.00 76.62 99 LEU A O 1
ATOM 765 N N . GLN A 1 100 ? -4.878 1.191 14.784 1.00 77.56 100 GLN A N 1
ATOM 766 C CA . GLN A 1 100 ? -5.901 1.689 15.708 1.00 77.56 100 GLN A CA 1
ATOM 767 C C . GLN A 1 100 ? -5.837 3.209 15.873 1.00 77.56 100 GLN A C 1
ATOM 769 O O . GLN A 1 100 ? -6.880 3.862 15.897 1.00 77.56 100 GLN A O 1
ATOM 774 N N . GLN A 1 101 ? -4.631 3.781 15.948 1.00 77.50 101 GLN A N 1
ATOM 775 C CA . GLN A 1 101 ? -4.461 5.230 16.025 1.00 77.50 101 GLN A CA 1
ATOM 776 C C . GLN A 1 101 ? -4.968 5.921 14.751 1.00 77.50 101 GLN A C 1
ATOM 778 O O . GLN A 1 101 ? -5.750 6.863 14.837 1.00 77.50 101 GLN A O 1
ATOM 783 N N . GLN A 1 102 ? -4.577 5.431 13.572 1.00 74.12 102 GLN A N 1
ATOM 784 C CA . GLN A 1 102 ? -4.989 6.036 12.301 1.00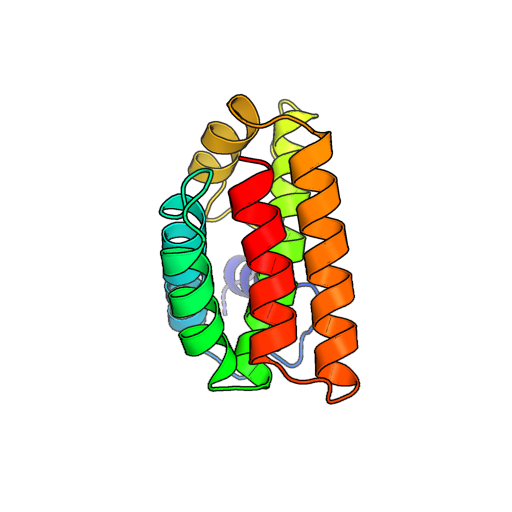 74.12 102 GLN A CA 1
ATOM 785 C C . GLN A 1 102 ? -6.480 5.841 12.001 1.00 74.12 102 GLN A C 1
ATOM 787 O O . GLN A 1 102 ? -7.124 6.747 11.474 1.00 74.12 102 GLN A O 1
ATOM 792 N N . ALA A 1 103 ? -7.056 4.695 12.372 1.00 75.44 103 ALA A N 1
ATOM 793 C CA . ALA A 1 103 ? -8.482 4.430 12.189 1.00 75.44 103 ALA A CA 1
ATOM 794 C C . ALA A 1 103 ? -9.373 5.397 12.988 1.00 75.44 103 ALA A C 1
ATOM 796 O O . ALA A 1 103 ? -10.487 5.688 12.559 1.00 75.44 103 ALA A O 1
ATOM 797 N N . ALA A 1 104 ? -8.890 5.926 14.117 1.00 73.75 104 ALA A N 1
ATOM 798 C CA . ALA A 1 104 ? -9.623 6.912 14.910 1.00 73.75 104 ALA A CA 1
ATOM 799 C C . ALA A 1 104 ? -9.684 8.306 14.253 1.00 73.75 104 ALA A C 1
ATOM 801 O O . ALA A 1 104 ? -10.570 9.097 14.573 1.00 73.75 104 ALA A O 1
ATOM 802 N N . GLU A 1 105 ? -8.749 8.615 13.352 1.00 72.69 105 GLU A N 1
ATOM 803 C CA . GLU A 1 105 ? -8.569 9.952 12.770 1.00 72.69 105 GLU A CA 1
ATOM 804 C C . GLU A 1 105 ? -9.137 10.072 11.344 1.00 72.69 105 GLU A C 1
ATOM 806 O O . GLU A 1 105 ? -9.312 11.181 10.840 1.00 72.69 105 GLU A O 1
ATOM 811 N N . MET A 1 106 ? -9.452 8.950 10.688 1.00 70.44 106 MET A N 1
ATOM 812 C CA . MET A 1 106 ? -9.848 8.909 9.278 1.00 70.44 106 MET A CA 1
ATOM 813 C C . MET A 1 106 ? -11.335 8.583 9.078 1.00 70.44 106 MET A C 1
ATOM 815 O O . MET A 1 106 ? -11.892 7.684 9.703 1.00 70.44 106 MET A O 1
ATOM 819 N N . ALA A 1 107 ? -11.976 9.273 8.130 1.00 79.25 107 ALA A N 1
ATOM 820 C CA . ALA A 1 107 ? -13.326 8.930 7.683 1.00 79.25 107 ALA A CA 1
ATOM 821 C C . ALA A 1 107 ? -13.332 7.641 6.837 1.00 79.25 107 ALA A C 1
ATOM 823 O O . ALA A 1 107 ? -12.372 7.332 6.126 1.00 79.25 107 ALA A O 1
ATOM 824 N N . VAL A 1 108 ? -14.446 6.908 6.872 1.00 79.50 108 VAL A N 1
ATOM 825 C CA . VAL A 1 108 ? -14.601 5.598 6.215 1.00 79.50 108 VAL A CA 1
ATOM 826 C C . VAL A 1 108 ? -14.495 5.699 4.689 1.00 79.50 108 VAL A C 1
ATOM 828 O O . VAL A 1 108 ? -13.878 4.846 4.048 1.00 79.50 108 VAL A O 1
ATOM 831 N N . GLU A 1 109 ? -15.070 6.739 4.084 1.00 84.19 109 GLU A N 1
ATOM 832 C CA . GLU A 1 109 ? -15.145 6.894 2.629 1.00 84.19 109 GLU A CA 1
ATOM 833 C C . GLU A 1 109 ? -13.760 7.069 1.967 1.00 84.19 109 GLU A C 1
ATOM 835 O O . GLU A 1 109 ? -13.482 6.344 1.004 1.00 84.19 109 GLU A O 1
ATOM 840 N N . PRO A 1 110 ? -12.857 7.943 2.467 1.00 85.44 110 PRO A N 1
ATOM 841 C CA . PRO A 1 110 ? -11.455 7.994 2.047 1.00 85.44 110 PRO A CA 1
ATOM 842 C C . PRO A 1 110 ? -10.729 6.647 2.080 1.00 85.44 110 PRO A C 1
ATOM 844 O O . PRO A 1 110 ? -10.063 6.282 1.109 1.00 85.44 110 PRO A O 1
ATOM 847 N N . ILE A 1 111 ? -10.876 5.895 3.175 1.00 84.75 111 ILE A N 1
ATOM 848 C CA . ILE A 1 111 ? -10.185 4.615 3.369 1.00 84.75 111 ILE A CA 1
ATOM 849 C C . ILE A 1 111 ? -10.683 3.590 2.339 1.00 84.75 111 ILE A C 1
ATOM 851 O O . ILE A 1 111 ? -9.885 2.916 1.683 1.00 84.75 111 ILE A O 1
ATOM 855 N N . LEU A 1 112 ? -12.001 3.509 2.133 1.00 85.62 112 LEU A N 1
ATOM 856 C CA . LEU A 1 112 ? -12.601 2.608 1.147 1.00 85.62 112 LEU A CA 1
ATOM 857 C C . LEU A 1 112 ? -12.176 2.952 -0.290 1.00 85.62 112 LEU A C 1
ATOM 859 O O . LEU A 1 112 ? -11.891 2.056 -1.096 1.00 85.62 112 LEU A O 1
ATOM 863 N N . ALA A 1 113 ? -12.112 4.245 -0.618 1.00 88.56 113 ALA A N 1
ATOM 864 C CA . ALA A 1 113 ? -11.630 4.705 -1.914 1.00 88.56 113 ALA A CA 1
ATOM 865 C C . ALA A 1 113 ? -10.156 4.326 -2.126 1.00 88.56 113 ALA A C 1
ATOM 867 O O . ALA A 1 113 ? -9.804 3.825 -3.196 1.00 88.56 113 ALA A O 1
ATOM 868 N N . ALA A 1 114 ? -9.307 4.506 -1.110 1.00 91.31 114 ALA A N 1
ATOM 869 C CA . ALA A 1 114 ? -7.898 4.130 -1.163 1.00 91.31 114 ALA A CA 1
ATOM 870 C C . ALA A 1 114 ? -7.711 2.616 -1.368 1.00 91.31 114 ALA A C 1
ATOM 872 O O . ALA A 1 114 ? -6.984 2.218 -2.281 1.00 91.31 114 ALA A O 1
ATOM 873 N N . ALA A 1 115 ? -8.443 1.775 -0.625 1.00 88.69 115 ALA A N 1
ATOM 874 C CA . ALA A 1 115 ? -8.425 0.319 -0.799 1.00 88.69 115 ALA A CA 1
ATOM 875 C C . ALA A 1 115 ? -8.815 -0.098 -2.231 1.00 88.69 115 ALA A C 1
ATOM 877 O O . ALA A 1 115 ? -8.104 -0.854 -2.897 1.00 88.69 115 ALA A O 1
ATOM 878 N N . THR A 1 116 ? -9.915 0.459 -2.750 1.00 87.81 116 THR A N 1
ATOM 879 C CA . THR A 1 116 ? -10.407 0.159 -4.106 1.00 87.81 116 THR A CA 1
ATOM 880 C C . THR A 1 116 ? -9.418 0.616 -5.184 1.00 87.81 116 THR A C 1
ATOM 882 O O . THR A 1 116 ? -9.190 -0.084 -6.178 1.00 87.81 116 THR A O 1
ATOM 885 N N . ASN A 1 117 ? -8.800 1.784 -4.992 1.00 94.31 117 ASN A N 1
ATOM 886 C CA . ASN A 1 117 ? -7.808 2.326 -5.914 1.00 94.31 117 ASN A CA 1
ATOM 887 C C . ASN A 1 117 ? -6.520 1.496 -5.924 1.00 94.31 117 ASN A C 1
ATOM 889 O O . ASN A 1 117 ? -5.978 1.274 -7.008 1.00 94.31 117 ASN A O 1
ATOM 893 N N . ALA A 1 118 ? -6.064 0.996 -4.770 1.00 94.50 118 ALA A N 1
ATOM 894 C CA . ALA A 1 118 ? -4.903 0.110 -4.675 1.00 94.50 118 ALA A CA 1
ATOM 895 C C . ALA A 1 118 ? -5.123 -1.187 -5.475 1.00 94.50 118 ALA A C 1
ATOM 897 O O . ALA A 1 118 ? -4.325 -1.525 -6.357 1.00 94.50 118 ALA A O 1
ATOM 898 N N . PHE A 1 119 ? -6.271 -1.844 -5.272 1.00 88.94 119 PHE A N 1
ATOM 899 C CA . PHE A 1 119 ? -6.664 -3.038 -6.026 1.00 88.94 119 PHE A CA 1
ATOM 900 C C . PHE A 1 119 ? -6.716 -2.775 -7.543 1.00 88.94 119 PHE A C 1
ATOM 902 O O . PHE A 1 119 ? -6.157 -3.518 -8.361 1.00 88.94 119 PHE A O 1
ATOM 909 N N . GLY A 1 120 ? -7.357 -1.673 -7.949 1.00 91.62 120 GLY A N 1
ATOM 910 C CA . GLY A 1 120 ? -7.441 -1.270 -9.353 1.00 91.62 120 GLY A CA 1
ATOM 911 C C . GLY A 1 120 ? -6.071 -0.969 -9.973 1.00 91.62 120 GLY A C 1
ATOM 912 O O . GLY A 1 120 ? -5.809 -1.353 -11.118 1.00 91.62 120 GLY A O 1
ATOM 913 N N . ALA A 1 121 ? -5.183 -0.315 -9.224 1.00 96.94 121 ALA A N 1
ATOM 914 C CA . ALA A 1 121 ? -3.822 0.001 -9.642 1.00 96.94 121 ALA A CA 1
ATOM 915 C C . ALA A 1 121 ? -2.994 -1.270 -9.886 1.00 96.94 121 ALA A C 1
ATOM 917 O O . ALA A 1 121 ? -2.349 -1.378 -10.934 1.00 96.94 121 ALA A O 1
ATOM 918 N N . ALA A 1 122 ? -3.090 -2.272 -9.005 1.00 93.94 122 ALA A N 1
ATOM 919 C CA . ALA A 1 122 ? -2.370 -3.534 -9.170 1.00 93.94 122 ALA A CA 1
ATOM 920 C C . ALA A 1 122 ? -2.757 -4.220 -10.491 1.00 93.94 122 ALA A C 1
ATOM 922 O O . ALA A 1 122 ? -1.894 -4.615 -11.280 1.00 93.94 122 ALA A O 1
ATOM 923 N N . ARG A 1 123 ? -4.058 -4.261 -10.811 1.00 92.94 123 ARG A N 1
ATOM 924 C CA . ARG A 1 123 ? -4.555 -4.816 -12.082 1.00 92.94 123 ARG A CA 1
ATOM 925 C C . ARG A 1 123 ? -4.095 -4.026 -13.307 1.00 92.94 123 ARG A C 1
ATOM 927 O O . ARG A 1 123 ? -3.817 -4.624 -14.348 1.00 92.94 123 ARG A O 1
ATOM 934 N N . LYS A 1 124 ? -4.010 -2.694 -13.219 1.00 96.81 124 LYS A N 1
ATOM 935 C CA . LYS A 1 124 ? -3.464 -1.857 -14.303 1.00 96.81 124 LYS A CA 1
ATOM 936 C C . LYS A 1 124 ? -1.991 -2.202 -14.562 1.00 96.81 124 LYS A C 1
ATOM 938 O O . LYS A 1 124 ? -1.621 -2.431 -15.712 1.00 96.81 124 LYS A O 1
ATOM 943 N N . ILE A 1 125 ? -1.172 -2.318 -13.514 1.00 95.81 125 ILE A N 1
ATOM 944 C CA . ILE A 1 125 ? 0.248 -2.692 -13.643 1.00 95.81 125 ILE A CA 1
ATOM 945 C C . ILE A 1 125 ? 0.405 -4.119 -14.183 1.00 95.81 125 ILE A C 1
ATOM 947 O O . ILE A 1 125 ? 1.235 -4.357 -15.061 1.00 95.81 125 ILE A O 1
ATOM 951 N N . GLN A 1 126 ? -0.428 -5.067 -13.742 1.00 93.25 126 GLN A N 1
ATOM 952 C CA . GLN A 1 126 ? -0.443 -6.429 -14.292 1.00 93.25 126 GLN A CA 1
ATOM 953 C C . GLN A 1 126 ? -0.723 -6.455 -15.801 1.00 93.25 126 GLN A C 1
ATOM 955 O O . GLN A 1 126 ? -0.164 -7.288 -16.508 1.00 93.25 126 GLN A O 1
ATOM 960 N N . ARG A 1 127 ? -1.541 -5.518 -16.298 1.00 95.94 127 ARG A N 1
ATOM 961 C CA . ARG A 1 127 ? -1.838 -5.318 -17.727 1.00 95.94 127 ARG A CA 1
ATOM 962 C C . ARG A 1 127 ? -0.800 -4.449 -18.454 1.00 95.94 127 ARG A C 1
ATOM 964 O O . ARG A 1 127 ? -1.066 -4.008 -19.568 1.00 95.94 127 ARG A O 1
ATOM 971 N N . ASN A 1 128 ? 0.368 -4.223 -17.848 1.00 94.56 128 ASN A N 1
ATOM 972 C CA . ASN A 1 128 ? 1.501 -3.472 -18.399 1.00 94.56 128 ASN A CA 1
ATOM 973 C C . ASN A 1 128 ? 1.222 -1.982 -18.669 1.00 94.56 128 ASN A C 1
ATOM 975 O O . ASN A 1 128 ? 1.861 -1.377 -19.529 1.00 94.56 128 ASN A O 1
ATOM 979 N N . LEU A 1 129 ? 0.290 -1.365 -17.934 1.00 96.94 129 LEU A N 1
ATOM 980 C CA . LEU A 1 129 ? 0.158 0.094 -17.952 1.00 96.94 129 LEU A CA 1
ATOM 981 C C . LEU A 1 129 ? 1.386 0.754 -17.298 1.00 96.94 129 LEU A C 1
ATOM 983 O O . LEU A 1 129 ? 2.098 0.134 -16.506 1.00 96.94 129 LEU A O 1
ATOM 987 N N . ASN A 1 130 ? 1.623 2.031 -17.618 1.00 97.69 130 ASN A N 1
ATOM 988 C CA . ASN A 1 130 ? 2.743 2.797 -17.070 1.00 97.69 130 ASN A CA 1
ATOM 989 C C . ASN A 1 130 ? 2.674 2.842 -15.530 1.00 97.69 130 ASN A C 1
ATOM 991 O O . ASN A 1 130 ? 1.790 3.480 -14.961 1.00 97.69 130 ASN A O 1
ATOM 995 N N . ARG A 1 131 ? 3.625 2.162 -14.878 1.00 97.38 131 ARG A N 1
ATOM 996 C CA . ARG A 1 131 ? 3.689 1.976 -13.420 1.00 97.38 131 ARG A CA 1
ATOM 997 C C . ARG A 1 131 ? 3.715 3.294 -12.660 1.00 97.38 131 ARG A C 1
ATOM 999 O O . ARG A 1 131 ? 2.892 3.478 -11.772 1.00 97.38 131 ARG A O 1
ATOM 1006 N N . ARG A 1 132 ? 4.603 4.210 -13.057 1.00 97.69 132 ARG A N 1
ATOM 1007 C CA . ARG A 1 132 ? 4.741 5.531 -12.433 1.00 97.69 132 ARG A CA 1
ATOM 1008 C C . ARG A 1 132 ? 3.415 6.282 -12.471 1.00 97.69 132 ARG A C 1
ATOM 1010 O O . ARG A 1 132 ? 2.917 6.674 -11.429 1.00 97.69 132 ARG A O 1
ATOM 1017 N N . MET A 1 133 ? 2.792 6.375 -13.645 1.00 98.06 133 MET A N 1
ATOM 1018 C CA . MET A 1 133 ? 1.511 7.075 -13.794 1.00 98.06 133 MET A CA 1
ATOM 1019 C C . MET A 1 133 ? 0.389 6.424 -12.968 1.00 98.06 133 MET A C 1
ATOM 1021 O O . MET A 1 133 ? -0.468 7.111 -12.417 1.00 98.06 133 MET A O 1
ATOM 1025 N N . VAL A 1 134 ? 0.363 5.091 -12.887 1.00 98.31 134 VAL A N 1
ATOM 1026 C CA . VAL A 1 134 ? -0.627 4.364 -12.079 1.00 98.31 134 VAL A CA 1
ATOM 1027 C C . VAL A 1 134 ? -0.422 4.614 -10.581 1.00 98.31 134 VAL A C 1
ATOM 1029 O O . VAL A 1 134 ? -1.404 4.831 -9.872 1.00 98.31 134 VAL A O 1
ATOM 1032 N N . LEU A 1 135 ? 0.826 4.612 -10.110 1.00 98.19 135 LEU A N 1
ATOM 1033 C CA . LEU A 1 135 ? 1.177 4.894 -8.717 1.00 98.19 135 LEU A CA 1
ATOM 1034 C C . LEU A 1 135 ? 0.913 6.360 -8.349 1.00 98.19 135 LEU A C 1
ATOM 1036 O O . LEU A 1 135 ? 0.337 6.613 -7.296 1.00 98.19 135 LEU A O 1
ATOM 1040 N N . GLU A 1 136 ? 1.221 7.310 -9.236 1.00 98.12 136 GLU A N 1
ATOM 1041 C CA . GLU A 1 136 ? 0.870 8.729 -9.069 1.00 98.12 136 GLU A CA 1
ATOM 1042 C C . GLU A 1 136 ? -0.646 8.894 -8.896 1.00 98.12 136 GLU A C 1
ATOM 1044 O O . GLU A 1 136 ? -1.094 9.530 -7.949 1.00 98.12 136 GLU A O 1
ATOM 1049 N N . GLN A 1 137 ? -1.462 8.263 -9.752 1.00 97.44 137 GLN A N 1
ATOM 1050 C CA . GLN A 1 137 ? -2.927 8.313 -9.628 1.00 97.44 137 GLN A CA 1
ATOM 1051 C C . GLN A 1 137 ? -3.426 7.785 -8.280 1.00 97.44 137 GLN A C 1
ATOM 1053 O O . GLN A 1 137 ? -4.354 8.354 -7.705 1.00 97.44 137 GLN A O 1
ATOM 1058 N N . PHE A 1 138 ? -2.835 6.694 -7.798 1.00 97.31 138 PHE A N 1
ATOM 1059 C CA . PHE A 1 138 ? -3.173 6.119 -6.503 1.00 97.31 138 PHE A CA 1
ATOM 1060 C C . PHE A 1 138 ? -2.797 7.069 -5.355 1.00 97.31 138 PHE A C 1
ATOM 1062 O O . PHE A 1 138 ? -3.669 7.445 -4.570 1.00 97.31 138 PHE A O 1
ATOM 1069 N N . LEU A 1 139 ? -1.544 7.531 -5.304 1.00 97.06 139 LEU A N 1
ATOM 1070 C CA . LEU A 1 139 ? -1.043 8.397 -4.232 1.00 97.06 139 LEU A CA 1
ATOM 1071 C C . LEU A 1 139 ? -1.679 9.794 -4.251 1.00 97.06 139 LEU A C 1
ATOM 1073 O O . LEU A 1 139 ? -1.894 10.383 -3.197 1.00 97.06 139 LEU A O 1
ATOM 1077 N N . PHE A 1 140 ? -2.083 10.304 -5.417 1.00 96.75 140 PHE A N 1
ATOM 1078 C CA . PHE A 1 140 ? -2.887 11.528 -5.516 1.00 96.75 140 PHE A CA 1
ATOM 1079 C C . PHE A 1 140 ? -4.272 11.378 -4.893 1.00 96.75 140 PHE A C 1
ATOM 1081 O O . PHE A 1 140 ? -4.818 12.358 -4.392 1.00 96.75 140 PHE A O 1
ATOM 1088 N N . GLY A 1 141 ? -4.851 10.175 -4.924 1.00 93.38 141 GLY A N 1
ATOM 1089 C CA . GLY A 1 141 ? -6.066 9.871 -4.174 1.00 93.38 141 GLY A CA 1
ATOM 1090 C C . GLY A 1 141 ? -5.827 9.972 -2.668 1.00 93.38 141 GLY A C 1
ATOM 1091 O O . GLY A 1 141 ? -6.606 10.619 -1.977 1.00 93.38 141 GLY A O 1
ATOM 1092 N N . VAL A 1 142 ? -4.711 9.413 -2.192 1.00 91.25 142 VAL A N 1
ATOM 1093 C CA . VAL A 1 142 ? -4.312 9.438 -0.776 1.00 91.25 142 VAL A CA 1
ATOM 1094 C C . VAL A 1 142 ? -4.163 10.880 -0.275 1.00 91.25 142 VAL A C 1
ATOM 1096 O O . VAL A 1 142 ? -4.878 11.287 0.634 1.00 91.25 142 VAL A O 1
ATOM 1099 N N . VAL A 1 143 ? -3.345 11.712 -0.929 1.00 92.81 143 VAL A N 1
ATOM 1100 C CA . VAL A 1 143 ? -3.118 13.107 -0.486 1.00 92.81 143 VAL A CA 1
ATOM 1101 C C . VAL A 1 143 ? -4.292 14.056 -0.741 1.00 92.81 143 VAL A C 1
ATOM 1103 O O . VAL A 1 143 ? -4.267 15.197 -0.287 1.00 92.81 143 VAL A O 1
ATOM 1106 N N . ARG A 1 144 ? -5.323 13.636 -1.480 1.00 88.75 144 ARG A N 1
ATOM 1107 C CA . ARG A 1 144 ? -6.555 14.423 -1.657 1.00 88.75 144 ARG A CA 1
ATOM 1108 C C . ARG A 1 144 ? -7.560 14.183 -0.533 1.00 88.75 144 ARG A C 1
ATOM 1110 O O . ARG A 1 144 ? -8.371 15.065 -0.269 1.00 88.75 144 ARG A O 1
ATOM 1117 N N . SER A 1 145 ? -7.555 12.981 0.034 1.00 71.88 145 SER A N 1
ATOM 1118 C CA . SER A 1 145 ? -8.606 12.490 0.926 1.00 71.88 145 SER A CA 1
ATOM 1119 C C . SER A 1 145 ? -8.192 12.399 2.397 1.00 71.88 145 SER A C 1
ATOM 1121 O O . SER A 1 145 ? -9.058 12.098 3.216 1.00 71.88 145 SER A O 1
ATOM 1123 N N . HIS A 1 146 ? -6.915 12.649 2.712 1.00 57.97 146 HIS A N 1
ATOM 1124 C CA . HIS A 1 146 ? -6.449 12.924 4.075 1.00 57.97 146 HIS A CA 1
ATOM 1125 C C . HIS A 1 146 ? -6.994 14.245 4.613 1.00 57.97 146 HIS A C 1
ATOM 1127 O O . HIS A 1 146 ? -7.064 15.220 3.827 1.00 57.97 146 HIS A O 1
#